Protein AF-A0A1V2ZW03-F1 (afdb_monomer_lite)

Organism: NCBI:txid252474

Radius of gyration: 11.23 Å; chains: 1; bounding box: 22×16×31 Å

Sequence (37 aa):
MAEERTLSIIKPDAVSKNVIGEIYSRFEKAGLKIVGA

Secondary structure (DSSP, 8-state):
-PPP-------HHHHHTT-HHHHHHHHHHTT------

Structure (mmCIF, N/CA/C/O backbone):
data_AF-A0A1V2ZW03-F1
#
_entry.id   AF-A0A1V2ZW03-F1
#
loop_
_atom_site.group_PDB
_atom_site.id
_atom_site.type_symbol
_atom_site.label_atom_id
_atom_site.label_alt_id
_atom_site.label_comp_id
_atom_site.label_asym_id
_atom_site.label_entity_id
_atom_site.label_seq_id
_atom_site.pdbx_PDB_ins_code
_atom_site.Cartn_x
_atom_site.Cartn_y
_atom_site.Cartn_z
_atom_site.occupancy
_atom_site.B_iso_or_equiv
_atom_site.auth_seq_id
_atom_site.auth_comp_id
_atom_site.auth_asym_id
_atom_site.auth_atom_id
_atom_site.pdbx_PDB_model_num
ATOM 1 N N . MET A 1 1 ? 11.239 -5.410 -20.331 1.00 61.59 1 MET A N 1
ATOM 2 C CA . MET A 1 1 ? 11.213 -4.213 -19.459 1.00 61.59 1 MET A CA 1
ATOM 3 C C . MET A 1 1 ? 11.800 -4.602 -18.116 1.00 61.59 1 MET A C 1
ATOM 5 O O . MET A 1 1 ? 11.675 -5.765 -17.754 1.00 61.59 1 MET A O 1
ATOM 9 N N . ALA A 1 2 ? 12.494 -3.688 -17.441 1.00 85.50 2 ALA A N 1
ATOM 10 C CA . ALA A 1 2 ? 13.061 -3.946 -16.118 1.00 85.50 2 ALA A CA 1
ATOM 11 C C . ALA A 1 2 ? 11.956 -3.926 -15.045 1.00 85.50 2 ALA A C 1
ATOM 13 O O . ALA A 1 2 ? 10.974 -3.204 -15.203 1.00 85.50 2 ALA A O 1
ATOM 14 N N . GLU A 1 3 ? 12.104 -4.711 -13.974 1.00 89.38 3 GLU A N 1
ATOM 15 C CA . GLU A 1 3 ? 11.242 -4.587 -12.793 1.00 89.38 3 GLU A CA 1
ATOM 16 C C . GLU A 1 3 ? 11.612 -3.318 -12.021 1.00 89.38 3 GLU A C 1
ATOM 18 O O . GLU A 1 3 ? 12.726 -3.188 -11.511 1.00 89.38 3 GLU A O 1
ATOM 23 N N . GLU A 1 4 ? 10.665 -2.390 -11.922 1.00 92.50 4 GLU A N 1
ATOM 24 C CA . GLU A 1 4 ? 10.818 -1.162 -11.147 1.00 92.50 4 GLU A CA 1
ATOM 25 C C . GLU A 1 4 ? 10.250 -1.340 -9.736 1.00 92.50 4 GLU A C 1
ATOM 27 O O . GLU A 1 4 ? 9.278 -2.065 -9.510 1.00 92.50 4 GLU A O 1
ATOM 32 N N . ARG A 1 5 ? 10.862 -0.661 -8.763 1.00 92.94 5 ARG A N 1
ATOM 33 C CA . ARG A 1 5 ? 10.398 -0.624 -7.372 1.00 92.94 5 ARG A CA 1
ATOM 34 C C . ARG A 1 5 ? 10.160 0.820 -6.975 1.00 92.94 5 ARG A C 1
ATOM 36 O O . ARG A 1 5 ? 10.964 1.691 -7.290 1.00 92.94 5 ARG A O 1
ATOM 43 N N . THR A 1 6 ? 9.070 1.057 -6.259 1.00 93.19 6 THR A N 1
ATOM 44 C CA . THR A 1 6 ? 8.702 2.386 -5.77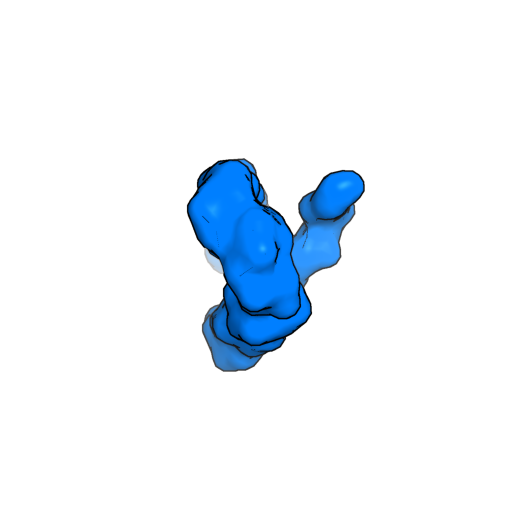3 1.00 93.19 6 THR A CA 1
ATOM 45 C C . THR A 1 6 ? 8.320 2.327 -4.302 1.00 93.19 6 THR A C 1
ATOM 47 O O . THR A 1 6 ? 7.844 1.298 -3.817 1.00 93.19 6 THR A O 1
ATOM 50 N N . LEU A 1 7 ? 8.538 3.431 -3.591 1.00 93.88 7 LEU A N 1
ATOM 51 C CA . LEU A 1 7 ? 8.124 3.586 -2.203 1.00 93.88 7 LEU A CA 1
ATOM 52 C C . LEU A 1 7 ? 6.725 4.206 -2.164 1.00 93.88 7 LEU A C 1
ATOM 54 O O . LEU A 1 7 ? 6.517 5.311 -2.663 1.00 93.88 7 LEU A O 1
ATOM 58 N N . SER A 1 8 ? 5.781 3.518 -1.526 1.00 92.06 8 SER A N 1
ATOM 59 C CA . SER A 1 8 ? 4.441 4.041 -1.257 1.00 92.06 8 SER A CA 1
ATOM 60 C C . SER A 1 8 ? 4.248 4.214 0.244 1.00 92.06 8 SER A C 1
ATOM 62 O O . SER A 1 8 ? 4.329 3.247 0.995 1.00 92.06 8 SER A O 1
ATOM 64 N N . ILE A 1 9 ? 3.966 5.442 0.679 1.00 94.25 9 ILE A N 1
ATOM 65 C CA . ILE A 1 9 ? 3.756 5.773 2.091 1.00 94.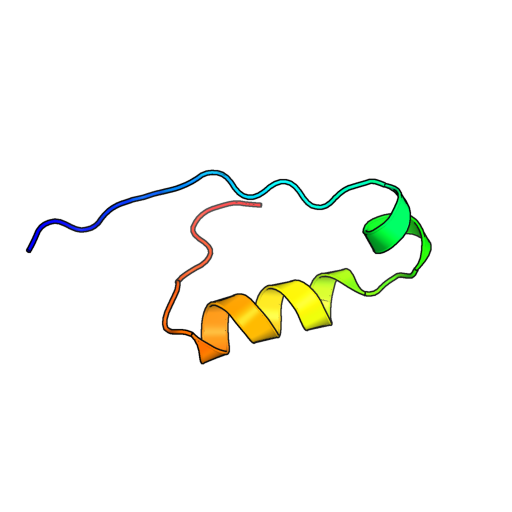25 9 ILE A CA 1
ATOM 66 C C . ILE A 1 9 ? 2.256 5.895 2.355 1.00 94.25 9 ILE A C 1
ATOM 68 O O . ILE A 1 9 ? 1.583 6.757 1.784 1.00 94.25 9 ILE A O 1
ATOM 72 N N . ILE A 1 10 ? 1.737 5.064 3.259 1.00 94.25 10 ILE A N 1
ATOM 73 C CA . ILE A 1 10 ? 0.374 5.207 3.774 1.00 94.25 10 ILE A CA 1
ATOM 74 C C . ILE A 1 10 ? 0.397 6.267 4.874 1.00 94.25 10 ILE A C 1
ATOM 76 O O . ILE A 1 10 ? 1.055 6.112 5.900 1.00 94.25 10 ILE A O 1
ATOM 80 N N . LYS A 1 11 ? -0.305 7.374 4.638 1.00 95.38 11 LYS A N 1
ATOM 81 C CA . LYS A 1 11 ? -0.354 8.507 5.565 1.00 95.38 11 LYS A 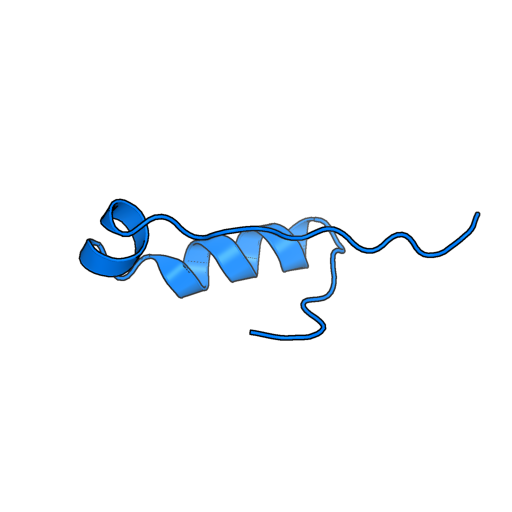CA 1
ATOM 82 C C . LYS A 1 11 ? -1.151 8.173 6.846 1.00 95.38 11 LYS A C 1
ATOM 84 O O . LYS A 1 11 ? -2.013 7.288 6.814 1.00 95.38 11 LYS A O 1
ATOM 89 N N 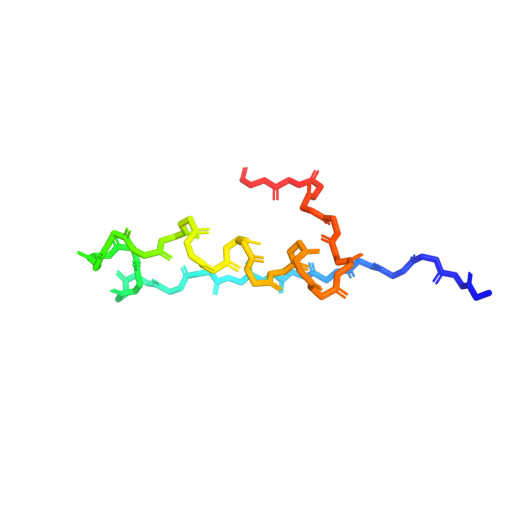. PRO A 1 12 ? -0.917 8.893 7.966 1.00 95.81 12 PRO A N 1
ATOM 90 C CA . PRO A 1 12 ? -1.554 8.604 9.257 1.00 95.81 12 PRO A CA 1
ATOM 91 C C . PRO A 1 12 ? -3.087 8.645 9.248 1.00 95.81 12 PRO A C 1
ATOM 93 O O . PRO A 1 12 ? -3.722 7.976 10.060 1.00 95.81 12 PRO A O 1
ATOM 96 N N . ASP A 1 13 ? -3.702 9.396 8.336 1.00 97.00 13 ASP A N 1
ATOM 97 C CA . ASP A 1 13 ? -5.156 9.477 8.184 1.00 97.00 13 ASP A CA 1
ATOM 98 C C . ASP A 1 13 ? -5.764 8.152 7.701 1.00 97.00 13 ASP A C 1
ATOM 100 O O . ASP A 1 13 ? -6.800 7.727 8.209 1.00 97.00 13 ASP A O 1
ATOM 104 N N . ALA A 1 14 ? -5.102 7.463 6.770 1.00 95.81 14 ALA A N 1
ATOM 105 C CA . ALA A 1 14 ? -5.528 6.151 6.292 1.00 95.81 14 ALA A CA 1
ATOM 106 C C . ALA A 1 14 ? -5.273 5.050 7.334 1.00 95.81 14 ALA A C 1
ATOM 108 O O . ALA A 1 14 ? -6.087 4.135 7.477 1.00 95.81 14 ALA A O 1
ATOM 109 N N . VAL A 1 15 ? -4.189 5.175 8.109 1.00 95.31 15 VAL A N 1
ATOM 110 C CA . VAL A 1 15 ? -3.915 4.296 9.259 1.00 95.31 15 VAL A CA 1
ATOM 111 C C . VAL A 1 15 ? -5.005 4.457 10.320 1.00 95.31 15 VAL A C 1
ATOM 113 O O . VAL A 1 15 ? -5.596 3.471 10.747 1.00 95.31 15 VAL A O 1
ATOM 116 N N . SER A 1 16 ? -5.349 5.699 10.672 1.00 96.50 16 SER A N 1
ATOM 117 C CA . SER A 1 16 ? -6.390 6.016 11.665 1.00 96.50 16 SER A CA 1
ATOM 118 C C . SER A 1 16 ? -7.776 5.511 11.254 1.00 96.50 16 SER A C 1
ATOM 120 O O . SER A 1 16 ? -8.600 5.184 12.104 1.00 96.50 16 SER A O 1
ATOM 122 N N . LYS A 1 17 ? -8.037 5.428 9.945 1.00 97.06 17 LYS A N 1
ATOM 123 C CA . LYS A 1 17 ? -9.281 4.892 9.376 1.00 97.06 17 LYS A CA 1
ATOM 124 C C . LYS A 1 17 ? -9.297 3.364 9.246 1.00 97.06 17 LYS A C 1
ATOM 126 O O . LYS A 1 17 ? -10.317 2.829 8.835 1.00 97.06 17 LYS A O 1
ATOM 131 N N . ASN A 1 18 ? -8.211 2.664 9.591 1.00 95.00 18 ASN A N 1
ATOM 132 C CA . ASN A 1 18 ? -8.070 1.208 9.450 1.00 95.00 18 ASN A CA 1
ATOM 133 C C . ASN A 1 18 ? -8.274 0.682 8.008 1.00 95.00 18 ASN A C 1
ATOM 135 O O . ASN A 1 18 ? -8.644 -0.472 7.816 1.00 95.00 18 ASN A O 1
ATOM 139 N N . VAL A 1 19 ? -7.981 1.493 6.980 1.00 96.75 19 VAL A N 1
ATOM 140 C CA . VAL A 1 19 ? -8.185 1.136 5.552 1.00 96.75 19 VAL A CA 1
ATOM 141 C C . VAL A 1 19 ? -6.916 0.624 4.850 1.00 96.75 19 VAL A C 1
ATOM 143 O O . VAL A 1 19 ? -6.839 0.586 3.623 1.00 96.75 19 VAL A O 1
ATOM 146 N N . ILE A 1 20 ? -5.888 0.223 5.606 1.00 94.94 20 ILE A N 1
ATOM 147 C CA . ILE A 1 20 ? -4.593 -0.229 5.057 1.00 94.94 20 ILE A CA 1
ATOM 148 C C . ILE A 1 20 ? -4.771 -1.427 4.109 1.00 94.94 20 ILE A C 1
ATOM 150 O O . ILE A 1 20 ? -4.211 -1.438 3.014 1.00 94.94 20 ILE A O 1
ATOM 154 N N . GLY A 1 21 ? -5.592 -2.411 4.491 1.00 94.38 21 GLY A N 1
ATOM 155 C CA . GLY A 1 21 ? -5.825 -3.612 3.679 1.00 94.38 21 GLY A CA 1
ATOM 156 C C . GLY A 1 21 ? -6.512 -3.321 2.341 1.00 94.38 21 GLY A C 1
ATOM 157 O O . GLY A 1 21 ? -6.194 -3.948 1.329 1.00 94.38 21 GLY A O 1
ATOM 158 N N . GLU A 1 22 ? -7.403 -2.328 2.299 1.00 95.94 22 GLU A N 1
ATOM 159 C CA . GLU A 1 22 ? -8.043 -1.877 1.056 1.00 95.94 22 GLU A CA 1
ATOM 160 C C . GLU A 1 22 ? -7.028 -1.227 0.108 1.00 95.94 22 GLU A C 1
ATOM 162 O O . GLU A 1 22 ? -7.060 -1.456 -1.104 1.00 95.94 22 GLU A O 1
ATOM 167 N N . ILE A 1 23 ? -6.086 -0.460 0.664 1.00 94.38 23 ILE A N 1
ATOM 168 C CA . ILE A 1 23 ? -4.995 0.160 -0.094 1.00 94.38 23 ILE A CA 1
ATOM 169 C C . ILE A 1 23 ? -4.065 -0.918 -0.669 1.00 94.38 23 ILE A C 1
ATOM 171 O O . ILE A 1 23 ? -3.737 -0.862 -1.854 1.00 94.38 23 ILE A O 1
ATOM 175 N N . TYR A 1 24 ? -3.700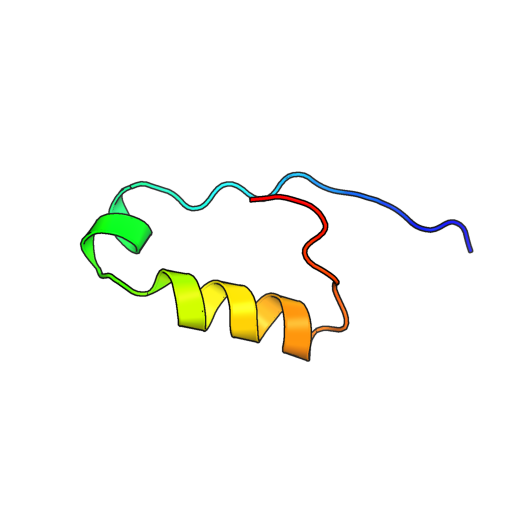 -1.934 0.117 1.00 94.81 24 TYR A N 1
ATOM 176 C CA . TYR A 1 24 ? -2.907 -3.068 -0.375 1.00 94.81 24 TYR A CA 1
ATOM 177 C C . TYR A 1 24 ? -3.629 -3.848 -1.472 1.00 94.81 24 TYR A C 1
ATOM 179 O O . TYR A 1 24 ? -3.063 -4.057 -2.545 1.00 94.81 24 TYR A O 1
ATOM 187 N N . SER A 1 25 ? -4.913 -4.151 -1.268 1.00 95.88 25 SER A N 1
ATOM 188 C CA . SER A 1 25 ? -5.748 -4.825 -2.270 1.00 95.88 25 SER A CA 1
ATOM 189 C C . SER A 1 25 ? -5.787 -4.063 -3.597 1.00 95.88 25 SER A C 1
ATOM 191 O O . SER A 1 25 ? -5.875 -4.665 -4.667 1.00 95.88 25 SER A O 1
ATOM 193 N N . ARG A 1 26 ? -5.730 -2.726 -3.560 1.00 95.44 26 ARG A N 1
ATOM 194 C CA . ARG A 1 26 ? -5.675 -1.898 -4.770 1.00 95.44 26 ARG A CA 1
ATOM 195 C C . ARG A 1 26 ? -4.358 -2.075 -5.525 1.00 95.44 26 ARG A C 1
ATOM 197 O O . ARG A 1 26 ? -4.391 -2.155 -6.752 1.00 95.44 26 ARG A O 1
ATOM 204 N N . PHE A 1 27 ? -3.229 -2.136 -4.821 1.00 94.56 27 PHE A N 1
ATOM 205 C CA . PHE A 1 27 ? -1.928 -2.377 -5.447 1.00 94.56 27 PHE A CA 1
ATOM 206 C C . PHE A 1 27 ? -1.857 -3.773 -6.069 1.00 94.56 27 PHE A C 1
ATOM 208 O O . PHE A 1 27 ? -1.465 -3.901 -7.228 1.00 94.56 27 PHE A O 1
ATOM 215 N N . GLU A 1 28 ? -2.343 -4.791 -5.364 1.00 93.44 28 GLU A N 1
ATOM 216 C CA . GLU A 1 28 ? -2.370 -6.167 -5.870 1.00 93.44 28 GLU A CA 1
ATOM 217 C C . GLU A 1 28 ? -3.288 -6.321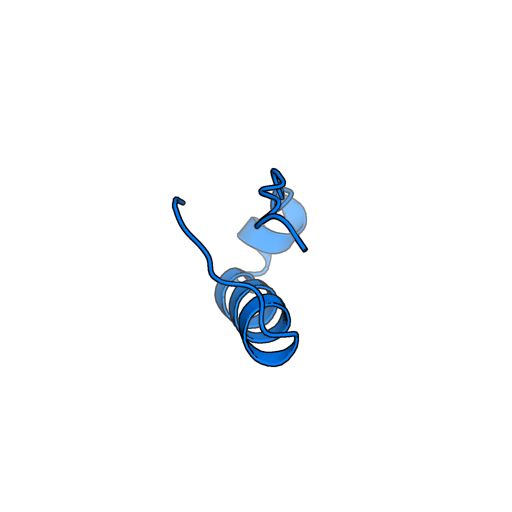 -7.089 1.00 93.44 28 GLU A C 1
ATOM 219 O O . GLU A 1 28 ? -2.898 -6.928 -8.087 1.00 93.44 28 GLU A O 1
ATOM 224 N N . LYS A 1 29 ? -4.480 -5.703 -7.072 1.00 96.12 29 LYS A N 1
ATOM 225 C CA . LYS A 1 29 ? -5.395 -5.678 -8.231 1.00 96.12 29 LYS A CA 1
ATOM 226 C C . LYS A 1 29 ? -4.803 -4.960 -9.445 1.00 96.12 29 LYS A C 1
ATOM 228 O O . LYS A 1 29 ? -5.161 -5.287 -10.571 1.00 96.12 29 LYS A O 1
ATOM 233 N N . ALA A 1 30 ? -3.911 -3.996 -9.225 1.00 94.62 30 ALA A N 1
ATOM 234 C CA . ALA A 1 30 ? -3.165 -3.325 -10.286 1.00 94.62 30 ALA A CA 1
ATOM 235 C C . ALA A 1 30 ? -1.959 -4.147 -10.789 1.00 94.62 30 ALA A C 1
ATOM 237 O O . ALA A 1 30 ? -1.241 -3.688 -11.675 1.00 94.62 30 ALA A O 1
ATOM 238 N N . GLY A 1 31 ? -1.726 -5.346 -10.241 1.00 92.75 31 GLY A N 1
ATOM 239 C CA . GLY A 1 31 ? -0.614 -6.225 -10.606 1.00 92.75 31 GLY A CA 1
ATOM 240 C C . GLY A 1 31 ? 0.713 -5.879 -9.926 1.00 92.75 31 GLY A C 1
ATOM 241 O O . GLY A 1 31 ? 1.744 -6.448 -10.285 1.00 92.75 31 GLY A O 1
ATOM 242 N N . LEU A 1 32 ? 0.710 -4.967 -8.949 1.00 94.19 32 LEU A N 1
ATOM 243 C CA . LEU A 1 32 ? 1.899 -4.609 -8.178 1.00 94.19 32 LEU A CA 1
ATOM 244 C C . LEU A 1 32 ? 2.080 -5.580 -7.009 1.00 94.19 32 LEU A C 1
ATOM 246 O O . LEU A 1 32 ? 1.121 -5.948 -6.333 1.00 94.19 32 LEU A O 1
ATOM 250 N N . LYS A 1 33 ? 3.329 -5.962 -6.740 1.00 92.38 33 LYS A N 1
ATOM 251 C CA . LYS A 1 33 ? 3.688 -6.805 -5.594 1.00 92.38 33 LYS A CA 1
ATOM 252 C C . LYS A 1 33 ? 4.266 -5.950 -4.475 1.00 92.38 33 LYS A C 1
ATOM 254 O O . LYS A 1 33 ? 5.186 -5.167 -4.705 1.00 92.38 33 LYS A O 1
ATOM 259 N N . ILE A 1 34 ? 3.762 -6.136 -3.259 1.00 90.69 34 ILE A N 1
ATOM 260 C CA . ILE A 1 34 ? 4.320 -5.514 -2.056 1.00 90.69 34 ILE A CA 1
ATOM 261 C C . ILE A 1 34 ? 5.511 -6.364 -1.605 1.00 90.69 34 ILE A C 1
ATOM 263 O O . ILE A 1 34 ? 5.351 -7.529 -1.255 1.00 90.69 34 ILE A O 1
ATOM 267 N N . VAL A 1 35 ? 6.716 -5.795 -1.663 1.00 89.94 35 VAL A N 1
ATOM 268 C CA . VAL A 1 35 ? 7.983 -6.507 -1.389 1.00 89.94 35 VAL A CA 1
ATOM 269 C C . VAL A 1 35 ? 8.579 -6.196 -0.009 1.00 89.94 35 VAL A C 1
ATOM 271 O O . VAL A 1 35 ? 9.610 -6.755 0.352 1.00 89.94 35 VAL A O 1
ATOM 274 N N . GLY A 1 36 ? 7.936 -5.316 0.759 1.00 78.44 36 GLY A N 1
ATOM 275 C CA . GLY A 1 36 ? 8.305 -4.930 2.121 1.00 78.44 36 GLY A CA 1
ATOM 276 C C . GLY A 1 36 ? 7.257 -3.976 2.698 1.00 78.44 36 GLY A C 1
ATOM 277 O O . GLY A 1 36 ? 6.663 -3.205 1.941 1.00 78.44 36 GLY A O 1
ATOM 278 N N . ALA A 1 37 ? 7.009 -4.067 4.003 1.00 70.38 37 ALA A N 1
ATOM 279 C CA . ALA A 1 37 ? 6.063 -3.246 4.756 1.00 70.38 37 ALA A CA 1
ATOM 280 C C . ALA A 1 37 ? 6.679 -2.852 6.101 1.00 70.38 37 ALA A C 1
ATOM 282 O O . ALA A 1 37 ? 7.422 -3.695 6.657 1.00 70.38 37 ALA A O 1
#

pLDDT: mean 92.09, std 7.18, range [61.59, 97.06]

InterPro domains:
  IPR034907 Nucleoside diphosphate kinase-like domain [PF00334] (4-36)
  IPR036850 Nucleoside diphosphate kinase-like domain superfamily [G3DSA:3.30.70.141] (1-37)
  IPR036850 Nucleoside diphosphate kinase-like domain superfamily [SSF54919] (1-36)

Foldseek 3Di:
DDDDDDDDDDDVVCVVVVCVVVVVVVCVVVVHDDPDD

=== Feature glossary ===
Key to the feature types in this record:

— What the protein is —

Primary structure: the covalent order of the twenty standard amino acids along the backbone. Two proteins with the same sequence will (almost always) fold to the same structure; two with 30% identity often share a fold but not the details.

Database cross-references. InterPro integrates a dozen domain/family signature databases into unified entries with residue-range hits. GO terms attach function/process/location labels with evidence codes. CATH codes position the fold in a four-level structural taxonomy. Organism is the NCBI-taxonomy species name.

— Where its atoms are —

The mmCIF block holds the 3D Cartesian coordinates of each backbone atom (N, Cα, C, O) in ångströms. mmCIF is the PDB's canonical archive format — a tagged-loop text representation of the atomic model.

Six rendered views show the 3D structure from the faces of a cube — i.e. along ±x, ±y, ±z. Rendering representation is drawn randomly per protein from cartoon (secondary-structure ribbons), sticks (backbone bonds), or molecular surface; coloring is either N→C rainbow (blue at the N-terminus through red at the C-terminus) or one color per chain.

— Local backbone conformation —

DSSP 8-state secondary structure assigns each residue one of H (α-helix), G (3₁₀-helix), I (π-helix), E (extended β-strand), B (isolated β-bridge), T (hydrogen-bonded turn), S (bend), or '-' (coil). The assignment is computed from backbone hydrogen-bond geometry via the Kabsch–Sander algorithm.

P-SEA three-state annotation labels each residue as helix, strand, or coil based purely on the geometry of the Cα trace. It serves as a fallback when the full backbone (and thus DSSP) is unavailable.

The φ/ψ torsion pair specifies the backbone conformation at each residue. φ rotates about the N–Cα bond, ψ about the Cα–C bond. Steric clashes forbid most of the (φ, ψ) plane — the allowed regions (α-helix basin, β-sheet basin, left-handed helix) are the Ramachandran-allowed regions.

— Global shape and packing —

The geometric summary reports three shape descriptors. Rg (radius of gyration) measures how spread out the Cα atoms are about their centre of mass; compact globular proteins have small Rg, elongated or unfolded ones large. Cα contacts (<8 Å, |i−j|>4) count long-range residue pairs in spatial proximity — high for tightly packed folds, near zero for rods or random coil. The bounding-box extents give the protein's footprint along x, y, z in Å.

Accessible surface area quantifies burial. A residue with SASA near zero is packed into the hydrophobic core; one with SASA >100 Å² sits on the surface. Computed here via the Shrake–Rupley numerical algorithm with a 1.4 Å probe.

Plot images: a contact map (which residues are close in 3D, as an N×N binary image), a Ramachandran scatter (backbone torsion angles, revealing secondary-structure composition at a glance), and — for AlphaFold structures — a PAE heatmap (pairwise prediction confidence).

— Structural neighborhood —

The Foldseek 3Di string encodes local tertiary geometry as a 20-letter alphabet — one character per residue — derived from the relative positions of nearby Cα atoms. Unlike the amino-acid sequence, 3Di is a direct function of the 3D structure, so two proteins with the same fold have similar 3Di strings even at low sequence identity.

Nearest PDB neighbors are the top structural matches found by Foldseek when searching this structure against the entire Protein Data Bank. Each hit reports a TM-score (0 to 1; >0.5 almost always implies the same fold) and an E-value. These are *structural* homologs — they may share no detectable sequence similarity.

— Confidence and disorder —

For AlphaFold models, the B-factor field carries pLDDT — the model's own estimate of local accuracy on a 0–100 scale. Regions with pLDDT<50 should be treated as essentially unmodeled; they often correspond to intrinsically disordered segments.

B-factor (Debye–Waller factor) reflects atomic displacement in the crystal lattice. It is an experimental observable (units Å²), not a prediction; low values mean the atom is pinned down, high values mean it moves or is heterogeneous across the crystal.

Predicted aligned error is AlphaFold's pairwise confidence. Unlike pLDDT (per-residue), PAE is per-residue-pair and captures whether two parts of the structure are correctly placed relative to each other. Units are ångströms of expected positional error.